Protein AF-M0DNN3-F1 (afdb_monomer_lite)

Structure (mmCIF, N/CA/C/O backbone):
data_AF-M0DNN3-F1
#
_entry.id   AF-M0DNN3-F1
#
loop_
_atom_site.group_PDB
_atom_site.id
_atom_site.type_symbol
_atom_site.label_atom_id
_atom_site.label_alt_id
_atom_site.label_comp_id
_atom_site.label_asym_id
_atom_site.label_entity_id
_atom_site.label_seq_id
_atom_site.pdbx_PDB_ins_code
_atom_site.Cartn_x
_atom_site.Cartn_y
_atom_site.Cartn_z
_atom_site.occupancy
_atom_site.B_iso_or_equiv
_atom_site.auth_seq_id
_atom_site.auth_comp_id
_atom_site.auth_asym_id
_atom_site.auth_atom_id
_atom_site.pdbx_PDB_model_num
ATOM 1 N N . MET A 1 1 ? -15.270 11.013 5.516 1.00 61.72 1 MET A N 1
ATOM 2 C CA . MET A 1 1 ? -15.165 10.765 4.054 1.00 61.72 1 MET A CA 1
ATOM 3 C C . MET A 1 1 ? -15.633 9.344 3.770 1.00 61.72 1 MET A C 1
ATOM 5 O O . MET A 1 1 ? -15.424 8.494 4.622 1.00 61.72 1 MET A O 1
ATOM 9 N N . SER A 1 2 ? -16.275 9.057 2.633 1.00 85.00 2 SER A N 1
ATOM 10 C CA . SER A 1 2 ? -16.747 7.691 2.323 1.00 85.00 2 SER A CA 1
ATOM 11 C C . SER A 1 2 ? -15.613 6.710 1.988 1.00 85.00 2 SER A C 1
ATOM 13 O O . SER A 1 2 ? -15.802 5.504 2.118 1.00 85.00 2 SER A O 1
ATOM 15 N N . ALA A 1 3 ? -14.438 7.223 1.613 1.00 92.38 3 ALA A N 1
ATOM 16 C CA . ALA A 1 3 ? -13.228 6.470 1.298 1.00 92.38 3 ALA A CA 1
ATOM 17 C C . ALA A 1 3 ? -11.984 7.169 1.897 1.00 92.38 3 ALA A C 1
ATOM 19 O O . ALA A 1 3 ? -12.043 8.380 2.140 1.00 92.38 3 ALA A O 1
ATOM 20 N N . PRO A 1 4 ? -10.872 6.444 2.123 1.00 95.75 4 PRO A N 1
ATOM 21 C CA . PRO A 1 4 ? -9.586 7.023 2.504 1.00 95.75 4 PRO A CA 1
ATOM 22 C C . PRO A 1 4 ? -9.042 7.976 1.433 1.00 95.75 4 PRO A C 1
ATOM 24 O O . PRO A 1 4 ? -9.311 7.817 0.237 1.00 95.75 4 PRO A O 1
ATOM 27 N N . SER A 1 5 ? -8.224 8.937 1.861 1.00 95.88 5 SER A N 1
ATOM 28 C CA . SER A 1 5 ? -7.491 9.828 0.959 1.00 95.88 5 SER A CA 1
ATOM 29 C C . SER A 1 5 ? -6.524 9.047 0.066 1.00 95.88 5 SER A C 1
ATOM 31 O O . SER A 1 5 ? -5.907 8.069 0.488 1.00 95.88 5 SER A O 1
ATOM 33 N N . LEU A 1 6 ? -6.372 9.499 -1.178 1.00 97.75 6 LEU A N 1
ATOM 34 C CA . LEU A 1 6 ? -5.382 8.946 -2.096 1.00 97.75 6 LEU A CA 1
ATOM 35 C C . LEU A 1 6 ? -3.957 9.371 -1.698 1.00 97.75 6 LEU A C 1
ATOM 37 O O . LEU A 1 6 ? -3.785 10.479 -1.185 1.00 97.75 6 LEU A O 1
ATOM 41 N N . PRO A 1 7 ? -2.933 8.541 -1.978 1.00 97.12 7 PRO A N 1
ATOM 42 C CA . PRO A 1 7 ? -1.539 8.933 -1.866 1.00 97.12 7 PRO A CA 1
ATOM 43 C C . PRO A 1 7 ? -1.283 10.223 -2.638 1.00 97.12 7 PRO A C 1
ATOM 45 O O . PRO A 1 7 ? -1.689 10.359 -3.795 1.00 97.12 7 PRO A O 1
ATOM 48 N N . THR A 1 8 ? -0.618 11.174 -1.997 1.00 96.38 8 THR A N 1
ATOM 49 C CA . THR A 1 8 ? -0.270 12.461 -2.595 1.00 96.38 8 THR A CA 1
ATOM 50 C C . THR A 1 8 ? 1.151 12.436 -3.142 1.00 96.38 8 THR A C 1
ATOM 52 O O . THR A 1 8 ? 1.986 11.640 -2.715 1.00 96.38 8 THR A O 1
ATOM 55 N N . GLY A 1 9 ? 1.424 13.317 -4.106 1.00 95.62 9 GLY A N 1
ATOM 56 C CA . GLY A 1 9 ? 2.759 13.481 -4.673 1.00 95.62 9 GLY A CA 1
ATOM 57 C C . GLY A 1 9 ? 3.183 12.393 -5.656 1.00 95.62 9 GLY A C 1
ATOM 58 O O . GLY A 1 9 ? 4.365 12.363 -5.966 1.00 95.62 9 GLY A O 1
ATOM 59 N N . TYR A 1 10 ? 2.262 11.543 -6.122 1.00 97.12 10 TYR A N 1
ATOM 60 C CA . TYR A 1 10 ? 2.486 10.578 -7.204 1.00 97.12 10 TYR A CA 1
ATOM 61 C C . TYR A 1 10 ? 1.880 11.081 -8.517 1.00 97.12 10 TYR A C 1
ATOM 63 O O . TYR A 1 10 ? 0.855 11.766 -8.479 1.00 97.12 10 TYR A O 1
ATOM 71 N N . ASP A 1 11 ? 2.449 10.687 -9.659 1.00 97.12 11 ASP A N 1
ATOM 72 C CA . ASP A 1 11 ? 1.890 11.022 -10.983 1.00 97.12 11 ASP A CA 1
ATOM 73 C C . ASP A 1 11 ? 0.463 10.480 -11.156 1.00 97.12 11 ASP A C 1
ATOM 75 O O . ASP A 1 11 ? -0.414 11.136 -11.723 1.00 97.12 11 ASP A O 1
ATOM 79 N N . VAL A 1 12 ? 0.222 9.264 -10.656 1.00 96.56 12 VAL A N 1
ATOM 80 C CA . VAL A 1 12 ? -1.078 8.595 -10.704 1.00 96.56 12 VAL A CA 1
ATOM 81 C C . VAL A 1 12 ? -1.414 8.013 -9.341 1.00 96.56 12 VAL A C 1
ATOM 83 O O . VAL A 1 12 ? -0.676 7.181 -8.818 1.00 96.56 12 VAL A O 1
ATOM 86 N N . SER A 1 13 ? -2.596 8.354 -8.824 1.00 98.31 13 SER A N 1
ATOM 87 C CA . SER A 1 13 ? -3.152 7.745 -7.613 1.00 98.31 13 SER A CA 1
ATOM 88 C C . SER A 1 13 ? -4.577 7.248 -7.833 1.00 98.31 13 SER A C 1
ATOM 90 O O . SER A 1 13 ? -5.372 7.891 -8.518 1.00 98.31 13 SER A O 1
ATOM 92 N N . LYS A 1 14 ? -4.925 6.094 -7.253 1.00 97.81 14 LYS A N 1
ATOM 93 C CA . LYS A 1 14 ? -6.265 5.501 -7.383 1.00 97.81 14 LYS A CA 1
ATOM 94 C C . LYS A 1 14 ? -6.657 4.611 -6.209 1.00 97.81 14 LYS A C 1
ATOM 96 O O . LYS A 1 14 ? -5.803 4.042 -5.530 1.00 97.81 14 LYS A O 1
ATOM 101 N N . HIS A 1 15 ? -7.963 4.431 -6.035 1.00 98.19 15 HIS A N 1
ATOM 102 C CA . HIS A 1 15 ? -8.525 3.389 -5.182 1.00 98.19 15 HIS A CA 1
ATOM 103 C C . HIS A 1 15 ? -8.569 2.053 -5.924 1.00 98.19 15 HIS A C 1
ATOM 105 O O . HIS A 1 15 ? -8.798 2.000 -7.134 1.00 98.19 15 HIS A O 1
ATOM 111 N N . VAL A 1 16 ? -8.378 0.961 -5.189 1.00 97.19 16 VAL A N 1
ATOM 112 C CA . VAL A 1 16 ? -8.523 -0.411 -5.680 1.00 97.19 16 VAL A CA 1
ATOM 113 C C . VAL A 1 16 ? -9.388 -1.197 -4.682 1.00 97.19 16 VAL A C 1
ATOM 115 O O . VAL A 1 16 ? -9.160 -1.110 -3.475 1.00 97.19 16 VAL A O 1
ATOM 118 N N . PRO A 1 17 ? -10.394 -1.970 -5.131 1.00 96.12 17 PRO A N 1
ATOM 119 C CA . PRO A 1 17 ? -11.207 -2.774 -4.222 1.00 96.12 17 PRO A CA 1
ATOM 120 C C . PRO A 1 17 ? -10.383 -3.833 -3.474 1.00 96.12 17 PRO A C 1
ATOM 122 O O . PRO A 1 17 ? -9.714 -4.659 -4.099 1.00 96.12 17 PRO A O 1
ATOM 125 N N . ALA A 1 18 ? -10.507 -3.868 -2.145 1.00 94.44 18 ALA A N 1
ATOM 126 C CA . ALA A 1 18 ? -9.824 -4.834 -1.278 1.00 94.44 18 ALA A CA 1
ATOM 127 C C . ALA A 1 18 ? -10.613 -6.143 -1.067 1.00 94.44 18 ALA A C 1
ATOM 129 O O . ALA A 1 18 ? -10.213 -6.989 -0.282 1.00 94.44 18 ALA A O 1
ATOM 130 N N . GLY A 1 19 ? -11.759 -6.334 -1.731 1.00 89.81 19 GLY A N 1
ATOM 131 C CA . GLY A 1 19 ? -12.603 -7.532 -1.575 1.00 89.81 19 GLY A CA 1
ATOM 132 C C . GLY A 1 19 ? -13.442 -7.575 -0.288 1.00 89.81 19 GLY A C 1
ATOM 133 O O . GLY A 1 19 ? -14.527 -8.148 -0.309 1.00 89.81 19 GLY A O 1
ATOM 134 N N . ARG A 1 20 ? -13.001 -6.907 0.783 1.00 93.38 20 ARG A N 1
ATOM 135 C CA . ARG A 1 20 ? -13.765 -6.627 2.010 1.00 93.38 20 ARG A CA 1
ATOM 136 C C . ARG A 1 20 ? -14.426 -5.243 1.960 1.00 93.38 20 ARG A C 1
ATOM 138 O O . ARG A 1 20 ? -13.915 -4.341 1.305 1.00 93.38 20 ARG A O 1
ATOM 145 N N . ARG A 1 21 ? -15.584 -5.074 2.616 1.00 93.44 21 ARG A N 1
ATOM 146 C CA . ARG A 1 21 ? -16.381 -3.818 2.586 1.00 93.44 21 ARG A CA 1
ATOM 147 C C . ARG A 1 21 ? -15.854 -2.735 3.526 1.00 93.44 21 ARG A C 1
ATOM 149 O O . ARG A 1 21 ? -16.121 -1.556 3.323 1.00 93.44 21 ARG A O 1
ATOM 156 N N . ASP A 1 22 ? -15.166 -3.158 4.569 1.00 96.38 22 ASP A N 1
ATOM 157 C CA . ASP A 1 22 ? -14.496 -2.350 5.582 1.00 96.38 22 ASP A CA 1
ATOM 158 C C . ASP A 1 22 ? -13.016 -2.117 5.253 1.00 96.38 22 ASP A C 1
ATOM 160 O O . ASP A 1 22 ? -12.322 -1.460 6.021 1.00 96.38 22 ASP A O 1
ATOM 164 N N . CYS A 1 23 ? -12.549 -2.599 4.096 1.00 97.88 23 CYS A N 1
ATOM 165 C CA . CYS A 1 23 ? -11.198 -2.374 3.606 1.00 97.88 23 CYS A CA 1
ATOM 166 C C . CYS A 1 23 ? -11.201 -1.696 2.232 1.00 97.88 23 CYS A C 1
ATOM 168 O O . CYS A 1 23 ? -12.052 -1.963 1.381 1.00 97.88 23 CYS A O 1
ATOM 170 N N . LEU A 1 24 ? -10.194 -0.865 1.970 1.00 98.19 24 LEU A N 1
ATOM 171 C CA . LEU A 1 24 ? -9.944 -0.306 0.644 1.00 98.19 24 LEU A CA 1
ATOM 172 C C . LEU A 1 24 ? -8.444 -0.189 0.398 1.00 98.19 24 LEU A C 1
ATOM 174 O O . LEU A 1 24 ? -7.697 0.182 1.297 1.00 98.19 24 LEU A O 1
ATOM 178 N N . LEU A 1 25 ? -7.996 -0.486 -0.821 1.00 98.62 25 LEU A N 1
ATOM 179 C CA . LEU A 1 25 ? -6.612 -0.244 -1.205 1.00 98.62 25 LEU A CA 1
ATOM 180 C C . LEU A 1 25 ? -6.486 1.139 -1.840 1.00 98.62 25 LEU A C 1
ATOM 182 O O . LEU A 1 25 ? -7.345 1.557 -2.623 1.00 98.62 25 LEU A O 1
ATOM 186 N N . THR A 1 26 ? -5.376 1.814 -1.575 1.00 98.75 26 THR A N 1
ATOM 187 C CA . THR A 1 26 ? -4.924 2.942 -2.385 1.00 98.75 26 THR A CA 1
ATOM 188 C C . THR A 1 26 ? -3.588 2.618 -3.029 1.00 98.75 26 THR A C 1
ATOM 190 O O . THR A 1 26 ? -2.759 1.907 -2.463 1.00 98.75 26 THR A O 1
ATOM 193 N N . VAL A 1 27 ? -3.399 3.106 -4.251 1.00 98.69 27 VAL A N 1
ATOM 194 C CA . VAL A 1 27 ? -2.173 2.908 -5.022 1.00 98.69 27 VAL A CA 1
ATOM 195 C C . VAL A 1 27 ? -1.714 4.253 -5.559 1.00 98.69 27 VAL A C 1
ATOM 197 O O . VAL A 1 27 ? -2.522 4.941 -6.178 1.00 98.69 27 VAL A O 1
ATOM 200 N N . GLY A 1 28 ? -0.449 4.600 -5.332 1.00 98.50 28 GLY A N 1
ATOM 201 C CA . GLY A 1 28 ? 0.254 5.734 -5.935 1.00 98.50 28 GLY A CA 1
ATOM 202 C C . GLY A 1 28 ? 1.427 5.232 -6.775 1.00 98.50 28 GLY A C 1
ATOM 203 O O . GLY A 1 28 ? 2.109 4.294 -6.363 1.00 98.50 28 GLY A O 1
ATOM 204 N N . VAL A 1 29 ? 1.639 5.797 -7.961 1.00 98.19 29 VAL A N 1
ATOM 205 C CA . VAL A 1 29 ? 2.699 5.398 -8.897 1.00 98.19 29 VAL A CA 1
ATOM 206 C C . VAL A 1 29 ? 3.280 6.633 -9.575 1.00 98.19 29 VAL A C 1
ATOM 208 O O . VAL A 1 29 ? 2.519 7.448 -10.095 1.00 98.19 29 VAL A O 1
ATOM 211 N N . ASP A 1 30 ? 4.607 6.720 -9.615 1.00 97.62 30 ASP A N 1
ATOM 212 C CA . ASP A 1 30 ? 5.313 7.599 -10.550 1.00 97.62 30 ASP A CA 1
ATOM 213 C C . ASP A 1 30 ? 5.663 6.821 -11.805 1.00 97.62 30 ASP A C 1
ATOM 215 O O . ASP A 1 30 ? 6.079 5.659 -11.737 1.00 97.62 30 ASP A O 1
ATOM 219 N N . GLN A 1 31 ? 5.540 7.463 -12.957 1.00 92.38 31 GLN A N 1
ATOM 220 C CA . GLN A 1 31 ? 5.886 6.846 -14.222 1.00 92.38 31 GLN A CA 1
ATOM 221 C C . GLN A 1 31 ? 6.789 7.770 -15.025 1.00 92.38 31 GLN A C 1
ATOM 223 O O . GLN A 1 31 ? 6.366 8.794 -15.553 1.00 92.38 31 GLN A O 1
ATOM 228 N N . HIS A 1 32 ? 8.033 7.333 -15.210 1.00 89.81 32 HIS A N 1
ATOM 229 C CA . HIS A 1 32 ? 8.981 8.009 -16.078 1.00 89.81 32 HIS A CA 1
ATOM 230 C C . HIS A 1 32 ? 9.282 7.133 -17.295 1.00 89.81 32 HIS A C 1
ATOM 232 O O . HIS A 1 32 ? 9.947 6.100 -17.198 1.00 89.81 32 HIS A O 1
ATOM 238 N N . GLN A 1 33 ? 8.782 7.542 -18.464 1.00 86.69 33 GLN A N 1
ATOM 239 C CA . GLN A 1 33 ? 8.861 6.765 -19.707 1.00 86.69 33 GLN A CA 1
ATOM 240 C C . GLN A 1 33 ? 8.273 5.346 -19.535 1.00 86.69 33 GLN A C 1
ATOM 242 O O . GLN A 1 33 ? 7.071 5.195 -19.304 1.00 86.69 33 GLN A O 1
ATOM 247 N N . GLN A 1 34 ? 9.105 4.306 -19.660 1.00 86.62 34 GLN A N 1
ATOM 248 C CA . GLN A 1 34 ? 8.731 2.895 -19.496 1.00 86.62 34 GLN A CA 1
ATOM 249 C C . GLN A 1 34 ? 9.116 2.326 -18.120 1.00 86.62 34 GLN A C 1
ATOM 251 O O . GLN A 1 34 ? 9.074 1.112 -17.918 1.00 86.62 34 GLN A O 1
ATOM 256 N N . HIS A 1 35 ? 9.485 3.191 -17.174 1.00 93.31 35 HIS A N 1
ATOM 257 C CA . HIS A 1 35 ? 9.979 2.816 -15.856 1.00 93.31 35 HIS A CA 1
ATOM 258 C C . HIS A 1 35 ? 9.106 3.379 -14.733 1.00 93.31 35 HIS A C 1
ATOM 260 O O . HIS A 1 35 ? 8.505 4.444 -14.867 1.00 93.31 35 HIS A O 1
ATOM 266 N N . ILE A 1 36 ? 9.045 2.652 -13.617 1.00 96.88 36 ILE A N 1
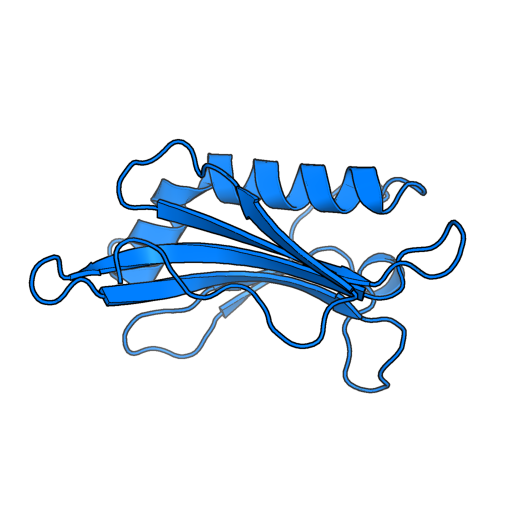ATOM 267 C CA . ILE A 1 36 ? 8.295 3.041 -12.418 1.00 96.88 36 ILE A CA 1
ATOM 268 C C . ILE A 1 36 ? 9.302 3.175 -11.274 1.00 96.88 36 ILE A C 1
ATOM 270 O O . ILE A 1 36 ? 9.593 2.186 -10.611 1.00 96.88 36 ILE A O 1
ATOM 274 N N . PRO A 1 37 ? 9.878 4.359 -11.041 1.00 96.38 37 PRO A N 1
ATOM 275 C CA . PRO A 1 37 ? 10.879 4.524 -9.989 1.00 96.38 37 PRO A CA 1
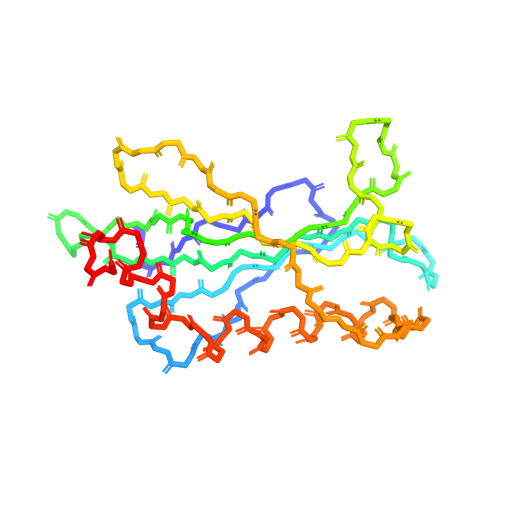ATOM 276 C C . PRO A 1 37 ? 10.274 4.496 -8.578 1.00 96.38 37 PRO A C 1
ATOM 278 O O . PRO A 1 37 ? 10.979 4.313 -7.586 1.00 96.38 37 PRO A O 1
ATOM 281 N N . ARG A 1 38 ? 8.963 4.730 -8.466 1.00 97.75 38 ARG A N 1
ATOM 282 C CA . ARG A 1 38 ? 8.294 4.830 -7.178 1.00 97.75 38 ARG A CA 1
ATOM 283 C C . ARG A 1 38 ? 6.871 4.307 -7.248 1.00 97.75 38 ARG A C 1
ATOM 285 O O . ARG A 1 38 ? 6.118 4.648 -8.162 1.00 97.75 38 ARG A O 1
ATOM 292 N N . PHE A 1 39 ? 6.487 3.501 -6.268 1.00 98.19 39 PHE A N 1
ATOM 293 C CA . PHE A 1 39 ? 5.094 3.146 -6.043 1.00 98.19 39 PHE A CA 1
ATOM 294 C C . PHE A 1 39 ? 4.807 2.958 -4.559 1.00 98.19 39 PHE A C 1
ATOM 296 O O . PHE A 1 39 ? 5.687 2.615 -3.777 1.00 98.19 39 PHE A O 1
ATOM 303 N N . LEU A 1 40 ? 3.541 3.117 -4.197 1.00 98.44 40 LEU A N 1
ATOM 304 C CA . LEU A 1 40 ? 3.015 2.869 -2.865 1.00 98.44 40 LEU A CA 1
ATOM 305 C C . LEU A 1 40 ? 1.680 2.143 -2.987 1.00 98.44 40 LEU A C 1
ATOM 307 O O . LEU A 1 40 ? 0.791 2.594 -3.706 1.00 98.44 40 LEU A O 1
ATOM 311 N N . VAL A 1 41 ? 1.537 1.029 -2.278 1.00 98.75 41 VAL A N 1
ATOM 312 C CA . VAL A 1 41 ? 0.294 0.265 -2.150 1.00 98.75 41 VAL A CA 1
ATOM 313 C C . VAL A 1 41 ? -0.059 0.213 -0.668 1.00 98.75 41 VAL A C 1
ATOM 315 O O . VAL A 1 41 ? 0.723 -0.293 0.133 1.00 98.75 41 VAL A O 1
ATOM 318 N N . GLN A 1 42 ? -1.227 0.732 -0.293 1.00 98.69 42 GLN A N 1
ATOM 319 C CA . GLN A 1 42 ? -1.684 0.751 1.098 1.00 98.69 42 GLN A CA 1
ATOM 320 C C . GLN A 1 42 ? -3.032 0.064 1.239 1.00 98.69 42 GLN A C 1
ATOM 322 O O . GLN A 1 42 ? -3.949 0.346 0.469 1.00 98.69 42 GLN A O 1
ATOM 327 N N . LEU A 1 43 ? -3.163 -0.783 2.256 1.00 98.75 43 LEU A N 1
ATOM 328 C CA . LEU A 1 43 ? -4.433 -1.298 2.748 1.00 98.75 43 LEU A CA 1
ATOM 329 C C . LEU A 1 43 ? -4.949 -0.384 3.852 1.00 98.75 43 LEU A C 1
ATOM 331 O O . LEU A 1 43 ? -4.270 -0.164 4.854 1.00 98.75 43 LEU A O 1
ATOM 335 N N . HIS A 1 44 ? -6.164 0.118 3.666 1.00 98.62 44 HIS A N 1
ATOM 336 C CA . HIS A 1 44 ? -6.890 0.903 4.653 1.00 98.62 44 HIS A CA 1
ATOM 337 C C . HIS A 1 44 ? -8.022 0.078 5.240 1.00 98.62 44 HIS A C 1
ATOM 339 O O . HIS A 1 44 ? -8.691 -0.651 4.506 1.00 98.62 44 HIS A O 1
ATOM 345 N N . TYR A 1 45 ? -8.263 0.251 6.532 1.00 97.88 45 TYR A N 1
ATOM 346 C CA . TYR A 1 45 ? -9.358 -0.356 7.276 1.00 97.88 45 TYR A CA 1
ATOM 347 C C . TYR A 1 45 ? -10.207 0.729 7.942 1.00 97.88 45 TYR A C 1
ATOM 349 O O . TYR A 1 45 ? -9.687 1.741 8.420 1.00 97.88 45 TYR A O 1
ATOM 357 N N . ARG A 1 46 ? -11.529 0.551 7.906 1.00 97.12 46 ARG A N 1
ATOM 358 C CA . ARG A 1 46 ? -12.496 1.498 8.459 1.00 97.12 46 ARG A CA 1
ATOM 359 C C . ARG A 1 46 ? -12.716 1.228 9.946 1.00 97.12 46 ARG A C 1
ATOM 361 O O . ARG A 1 46 ? -13.578 0.428 10.297 1.00 97.12 46 ARG A O 1
ATOM 368 N N . VAL A 1 47 ? -11.973 1.940 10.788 1.00 95.38 47 VAL A N 1
ATOM 369 C CA . VAL A 1 47 ? -11.968 1.778 12.254 1.00 95.38 47 VAL A CA 1
ATOM 370 C C . VAL A 1 47 ? -13.195 2.382 12.946 1.00 95.38 47 VAL A C 1
ATOM 372 O O . VAL A 1 47 ? -13.555 1.960 14.039 1.00 95.38 47 VAL A O 1
ATOM 375 N N . ALA A 1 48 ? -13.879 3.337 12.307 1.00 93.94 48 ALA A N 1
ATOM 376 C CA . ALA A 1 48 ? -15.121 3.915 12.817 1.00 93.94 48 ALA A CA 1
ATOM 377 C C . ALA A 1 48 ? -16.111 4.211 11.685 1.00 93.94 48 ALA A C 1
ATOM 379 O O . ALA A 1 48 ? -15.723 4.476 10.542 1.00 93.94 48 ALA A O 1
ATOM 380 N N . THR A 1 49 ? -17.410 4.156 11.993 1.00 91.50 49 THR A N 1
ATOM 381 C CA . THR A 1 49 ? -18.492 4.424 11.028 1.00 91.50 49 THR A CA 1
ATOM 382 C C . THR A 1 49 ? -19.232 5.737 11.267 1.00 91.50 49 THR A C 1
ATOM 384 O O . THR A 1 49 ? -19.923 6.185 10.355 1.00 91.50 49 THR A O 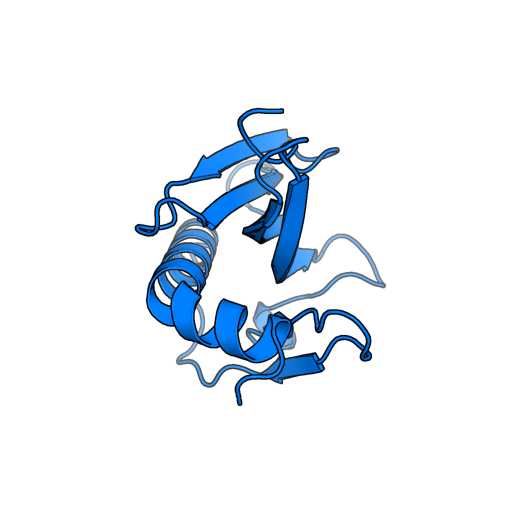1
ATOM 387 N N . ASP A 1 50 ? -19.088 6.354 12.442 1.00 91.69 50 ASP A N 1
ATOM 388 C CA . ASP A 1 50 ? -19.692 7.650 12.769 1.00 91.69 50 ASP A CA 1
ATOM 389 C C . ASP A 1 50 ? -18.825 8.440 13.783 1.00 91.69 50 ASP A C 1
ATOM 391 O O . ASP A 1 5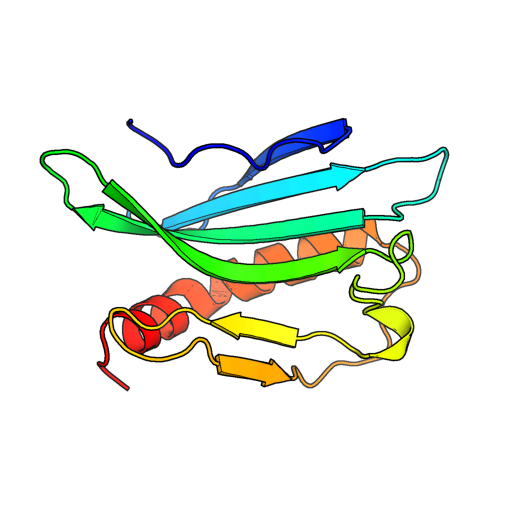0 ? -18.877 8.150 14.979 1.00 91.69 50 ASP A O 1
ATOM 395 N N . PRO A 1 51 ? -17.987 9.395 13.324 1.00 91.62 51 PRO A N 1
ATOM 396 C CA . PRO A 1 51 ? -17.712 9.691 11.918 1.00 91.62 51 PRO A CA 1
ATOM 397 C C . PRO A 1 51 ? -16.996 8.522 11.222 1.00 91.62 51 PRO A C 1
ATOM 399 O O . PRO A 1 51 ? -16.324 7.713 11.857 1.00 91.62 51 PRO A O 1
ATOM 402 N N . ILE A 1 52 ? -17.120 8.429 9.892 1.00 94.25 52 ILE A N 1
ATOM 403 C CA . ILE A 1 52 ? -16.343 7.446 9.125 1.00 94.25 52 ILE A CA 1
ATOM 404 C C . ILE A 1 52 ? -14.856 7.793 9.213 1.00 94.25 52 ILE A C 1
ATOM 406 O O . ILE A 1 52 ? -14.439 8.841 8.705 1.00 94.25 52 ILE A O 1
ATOM 410 N N . GLU A 1 53 ? -14.077 6.863 9.756 1.00 95.56 53 GLU A N 1
ATOM 411 C CA . GLU A 1 53 ? -12.630 6.965 9.913 1.00 95.56 53 GLU A CA 1
ATOM 412 C C . GLU A 1 53 ? -11.933 5.780 9.244 1.00 95.56 53 GLU A C 1
ATOM 414 O O . GLU A 1 53 ? -12.349 4.630 9.388 1.00 95.56 53 GLU A O 1
ATOM 419 N N . TRP A 1 54 ? -10.873 6.079 8.494 1.00 97.12 54 TRP A N 1
ATOM 420 C CA . TRP A 1 54 ? -10.055 5.100 7.789 1.00 97.12 54 TRP A CA 1
ATOM 421 C C . TRP A 1 54 ? -8.608 5.221 8.244 1.00 97.12 54 TRP A C 1
ATOM 423 O O . TRP A 1 54 ? -8.057 6.321 8.238 1.00 97.12 54 TRP A O 1
ATOM 433 N N . THR A 1 55 ? -7.987 4.083 8.529 1.00 96.50 55 THR A N 1
ATOM 434 C CA . THR A 1 55 ? -6.586 3.993 8.941 1.00 96.50 55 THR A CA 1
ATOM 435 C C . THR A 1 55 ? -5.822 3.110 7.967 1.00 96.50 55 THR A C 1
ATOM 437 O O . THR A 1 55 ? -6.295 2.033 7.607 1.00 96.50 55 THR A O 1
ATOM 440 N N . ALA A 1 56 ? -4.636 3.547 7.539 1.00 97.62 56 ALA A N 1
ATOM 441 C CA . ALA A 1 56 ? -3.720 2.704 6.777 1.00 97.62 56 ALA A CA 1
ATOM 442 C C . ALA A 1 56 ? -3.094 1.666 7.719 1.00 97.62 56 ALA A C 1
ATOM 444 O O . ALA A 1 56 ? -2.357 2.031 8.633 1.00 97.62 56 ALA A O 1
ATOM 445 N N . ILE A 1 57 ? -3.397 0.388 7.497 1.00 98.06 57 ILE A N 1
ATOM 446 C CA . ILE A 1 57 ? -2.989 -0.711 8.384 1.00 98.06 57 ILE A CA 1
ATOM 447 C C . ILE A 1 57 ? -1.843 -1.549 7.824 1.00 98.06 57 ILE A C 1
ATOM 449 O O . ILE A 1 57 ? -1.101 -2.156 8.587 1.00 98.06 57 ILE A O 1
ATOM 453 N N . ALA A 1 58 ? -1.664 -1.561 6.503 1.00 98.44 58 ALA A N 1
ATOM 454 C CA . ALA A 1 58 ? -0.535 -2.225 5.868 1.00 98.44 58 ALA A CA 1
ATOM 455 C C . ALA A 1 58 ? -0.052 -1.431 4.654 1.00 98.44 58 ALA A C 1
ATOM 457 O O . ALA A 1 58 ? -0.858 -0.861 3.910 1.00 98.44 58 ALA A O 1
ATOM 458 N N . ARG A 1 59 ? 1.261 -1.402 4.440 1.00 98.12 59 ARG A N 1
ATOM 459 C CA . ARG A 1 59 ? 1.912 -0.681 3.344 1.00 98.12 59 ARG A CA 1
ATOM 460 C C . ARG A 1 59 ? 2.986 -1.543 2.694 1.00 98.12 59 ARG A C 1
ATOM 462 O O . ARG A 1 59 ? 3.739 -2.218 3.379 1.00 98.12 59 ARG A O 1
ATOM 469 N N . MET A 1 60 ? 3.068 -1.461 1.372 1.00 98.44 60 MET A N 1
ATOM 470 C CA . MET A 1 60 ? 4.204 -1.925 0.579 1.00 98.44 60 MET A CA 1
ATOM 471 C C . MET A 1 60 ? 4.617 -0.802 -0.364 1.00 98.44 60 MET A C 1
ATOM 473 O O . MET A 1 60 ? 3.761 -0.242 -1.057 1.00 98.44 60 MET A O 1
ATOM 477 N N . ASP A 1 61 ? 5.902 -0.487 -0.433 1.00 97.44 61 ASP A N 1
ATOM 478 C CA . ASP A 1 61 ? 6.389 0.562 -1.319 1.00 97.44 61 ASP A CA 1
ATOM 479 C C . ASP A 1 61 ? 7.745 0.264 -1.940 1.00 97.44 61 ASP A C 1
ATOM 481 O O . ASP A 1 61 ? 8.468 -0.649 -1.558 1.00 97.44 61 ASP A O 1
ATOM 485 N N . HIS A 1 62 ? 8.032 1.053 -2.963 1.00 97.50 62 HIS A N 1
ATOM 486 C CA . HIS A 1 62 ? 9.295 1.108 -3.665 1.00 97.50 62 HIS A CA 1
ATOM 487 C C . HIS A 1 62 ? 9.585 2.571 -3.962 1.00 97.50 62 HIS A C 1
ATOM 489 O O . HIS A 1 62 ? 8.691 3.301 -4.393 1.00 97.50 62 HIS A O 1
ATOM 495 N N . ASN A 1 63 ? 10.823 2.992 -3.756 1.00 96.69 63 ASN A N 1
ATOM 496 C CA . ASN A 1 63 ? 11.327 4.304 -4.098 1.00 96.69 63 ASN A CA 1
ATOM 497 C C . ASN A 1 63 ? 12.845 4.248 -4.311 1.00 96.69 63 ASN A C 1
ATOM 499 O O . ASN A 1 63 ? 13.612 4.514 -3.392 1.00 96.69 63 ASN A O 1
ATOM 503 N N . GLU A 1 64 ? 13.282 3.972 -5.536 1.00 94.75 64 GLU A N 1
ATOM 504 C CA . GLU A 1 64 ? 14.715 3.996 -5.885 1.00 94.75 64 GLU A CA 1
ATOM 505 C C . GLU A 1 64 ? 15.267 5.419 -6.101 1.00 94.75 64 GLU A C 1
ATOM 507 O O . GLU A 1 64 ? 16.466 5.610 -6.280 1.00 94.75 64 GLU A O 1
ATOM 512 N N . THR A 1 65 ? 14.409 6.446 -6.085 1.00 92.56 65 THR A N 1
ATOM 513 C CA . THR A 1 65 ? 14.823 7.844 -6.326 1.00 92.56 65 THR A CA 1
ATOM 514 C C . THR A 1 65 ? 15.242 8.600 -5.071 1.00 92.56 65 THR A C 1
ATOM 516 O O . THR A 1 65 ? 15.674 9.749 -5.158 1.00 92.56 65 THR A O 1
ATOM 519 N N . SER A 1 66 ? 15.120 7.985 -3.895 1.00 92.44 66 SER A N 1
ATOM 520 C CA . SER A 1 66 ? 15.512 8.579 -2.619 1.00 92.44 66 SER A CA 1
ATOM 521 C C . SER A 1 66 ? 16.546 7.707 -1.925 1.00 92.44 66 SER A C 1
ATOM 523 O O . SER A 1 66 ? 16.389 6.495 -1.862 1.00 92.44 66 SER A O 1
ATOM 525 N N . THR A 1 67 ? 17.564 8.324 -1.323 1.00 87.88 67 THR A N 1
ATOM 526 C CA . THR A 1 67 ? 18.567 7.616 -0.508 1.00 87.88 67 THR A CA 1
ATOM 527 C C . THR A 1 67 ? 17.991 6.993 0.763 1.00 87.88 67 THR A C 1
ATOM 529 O O . THR A 1 67 ? 18.631 6.135 1.359 1.00 87.88 67 THR A O 1
ATOM 532 N N . LEU A 1 68 ? 16.808 7.442 1.189 1.00 89.19 68 LEU A N 1
ATOM 533 C CA . LEU A 1 68 ? 16.047 6.877 2.306 1.00 89.19 68 LEU A CA 1
ATOM 534 C C . LEU A 1 68 ? 14.840 6.058 1.819 1.00 89.19 68 LEU A C 1
ATOM 536 O O . LEU A 1 68 ? 13.978 5.709 2.620 1.00 89.19 68 LEU A O 1
ATOM 540 N N . GLY A 1 69 ? 14.720 5.844 0.506 1.00 88.50 69 GLY A N 1
ATOM 541 C CA . GLY A 1 69 ? 13.648 5.064 -0.096 1.00 88.50 69 GLY A CA 1
ATOM 542 C C . GLY A 1 69 ? 13.993 3.580 -0.180 1.00 88.50 69 GLY A C 1
ATOM 543 O O . GLY A 1 69 ? 15.159 3.205 -0.105 1.00 88.50 69 GLY A O 1
ATOM 544 N N . HIS A 1 70 ? 12.963 2.753 -0.348 1.00 93.12 70 HIS A N 1
ATOM 545 C CA . HIS A 1 70 ? 13.099 1.301 -0.431 1.00 93.12 70 HIS A CA 1
ATOM 546 C C . HIS A 1 70 ? 13.302 0.820 -1.867 1.00 93.12 70 HIS A C 1
ATOM 548 O O . HIS A 1 70 ? 12.451 1.043 -2.734 1.00 93.12 70 HIS A O 1
ATOM 554 N N . ASP A 1 71 ? 14.366 0.073 -2.140 1.00 95.75 71 ASP A N 1
ATOM 555 C CA . ASP A 1 71 ? 14.519 -0.623 -3.415 1.00 95.75 71 ASP A CA 1
ATOM 556 C C . ASP A 1 71 ? 14.187 -2.111 -3.284 1.00 95.75 71 ASP A C 1
ATOM 558 O O . ASP A 1 71 ? 15.046 -2.941 -2.998 1.00 95.75 71 ASP A O 1
ATOM 562 N N . VAL A 1 72 ? 12.934 -2.472 -3.574 1.00 96.50 72 VAL A N 1
ATOM 563 C CA . VAL A 1 72 ? 12.447 -3.859 -3.491 1.00 96.50 72 VAL A CA 1
ATOM 564 C C . VAL A 1 72 ? 13.204 -4.850 -4.382 1.00 96.50 72 VAL A C 1
ATOM 566 O O . VAL A 1 72 ? 13.118 -6.053 -4.147 1.00 96.50 72 VAL A O 1
ATOM 569 N N . TYR A 1 73 ? 13.947 -4.392 -5.396 1.00 95.38 73 TYR A N 1
ATOM 570 C CA . TYR A 1 73 ? 14.764 -5.274 -6.234 1.00 95.38 73 TYR A CA 1
ATOM 571 C C . TYR A 1 73 ? 16.120 -5.617 -5.603 1.00 95.38 73 TYR A C 1
ATOM 573 O O . TYR A 1 73 ? 16.716 -6.625 -5.983 1.00 95.38 73 TYR A O 1
ATOM 581 N N . HIS A 1 74 ? 16.574 -4.834 -4.623 1.00 94.75 74 HIS A N 1
ATOM 582 C CA . HIS A 1 74 ? 17.775 -5.104 -3.830 1.00 94.75 74 HIS A CA 1
ATOM 583 C C . HIS A 1 74 ? 17.440 -5.608 -2.416 1.00 94.75 74 HIS A C 1
ATOM 585 O O . HIS A 1 74 ? 18.088 -6.525 -1.919 1.00 94.75 74 HIS A O 1
ATOM 591 N N . GLU A 1 75 ? 16.413 -5.039 -1.787 1.00 94.56 75 GLU A N 1
ATOM 592 C CA . GLU A 1 75 ? 15.992 -5.310 -0.404 1.00 94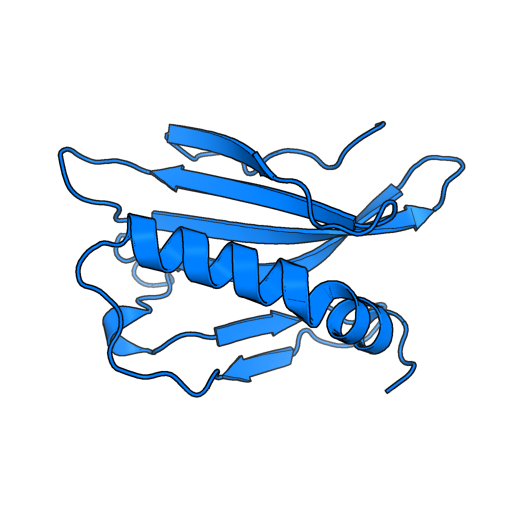.56 75 GLU A CA 1
ATOM 593 C C . GLU A 1 75 ? 14.977 -6.461 -0.299 1.00 94.56 75 GLU A C 1
ATOM 595 O O . GLU A 1 75 ? 14.804 -7.064 0.762 1.00 94.56 75 GLU A O 1
ATOM 600 N N . GLY A 1 76 ? 14.300 -6.788 -1.401 1.00 95.81 76 GLY A N 1
ATOM 601 C CA . GLY A 1 76 ? 13.163 -7.704 -1.415 1.00 95.81 76 GLY A CA 1
ATOM 602 C C . GLY A 1 76 ? 11.851 -7.050 -0.969 1.00 95.81 76 GLY A C 1
ATOM 603 O O . GLY A 1 76 ? 11.801 -5.892 -0.552 1.00 95.81 76 GLY A O 1
ATOM 604 N N . LEU A 1 77 ? 10.753 -7.798 -1.091 1.00 96.56 77 LEU A N 1
ATOM 605 C CA . LEU A 1 77 ? 9.430 -7.314 -0.691 1.00 96.56 77 LEU A CA 1
ATOM 606 C C . LEU A 1 77 ? 9.251 -7.373 0.824 1.00 96.56 77 LEU A C 1
ATOM 608 O O . LEU A 1 77 ? 9.421 -8.427 1.435 1.00 96.56 77 LEU A O 1
ATOM 612 N N . HIS A 1 78 ? 8.779 -6.272 1.392 1.00 96.38 78 HIS A N 1
ATOM 613 C CA . HIS A 1 78 ? 8.341 -6.199 2.777 1.00 96.38 78 HIS A CA 1
ATOM 614 C C . HIS A 1 78 ? 6.967 -5.535 2.891 1.00 96.38 78 HIS A C 1
ATOM 616 O O . HIS A 1 78 ? 6.474 -4.906 1.949 1.00 96.38 78 HIS A O 1
ATOM 622 N N . VAL A 1 79 ? 6.340 -5.722 4.049 1.00 97.88 79 VAL A N 1
ATOM 623 C CA . VAL A 1 79 ? 5.096 -5.061 4.440 1.00 97.88 79 VAL A CA 1
ATOM 624 C C . VAL A 1 79 ? 5.311 -4.357 5.768 1.00 97.88 79 VAL A C 1
ATOM 626 O O . VAL A 1 79 ? 5.685 -4.993 6.753 1.00 97.88 79 VAL A O 1
ATOM 629 N N . ASP A 1 80 ? 4.993 -3.073 5.805 1.00 97.62 80 ASP A N 1
ATOM 630 C CA . ASP A 1 80 ? 4.902 -2.305 7.038 1.00 97.62 80 ASP A CA 1
ATOM 631 C C . ASP A 1 80 ? 3.490 -2.447 7.586 1.00 97.62 80 ASP A C 1
ATOM 633 O O . ASP A 1 80 ? 2.531 -2.005 6.949 1.00 97.62 80 ASP A O 1
ATOM 637 N N . VAL A 1 81 ? 3.354 -3.071 8.752 1.00 97.81 81 VAL A N 1
ATOM 638 C CA . VAL A 1 81 ? 2.063 -3.353 9.383 1.00 97.81 81 VAL A CA 1
ATOM 639 C C . VAL A 1 81 ? 1.888 -2.467 10.603 1.00 97.81 81 VAL A C 1
ATOM 641 O O . VAL A 1 81 ? 2.647 -2.563 11.573 1.00 97.81 81 VAL A O 1
ATOM 644 N N . ALA A 1 82 ? 0.886 -1.593 10.555 1.00 97.06 82 ALA A N 1
ATOM 645 C CA . ALA A 1 82 ? 0.508 -0.774 11.692 1.00 97.06 82 ALA A CA 1
ATOM 646 C C . ALA A 1 82 ? -0.201 -1.634 12.741 1.00 97.06 82 ALA A C 1
ATOM 648 O O . ALA A 1 82 ? -0.947 -2.559 12.424 1.00 97.06 82 ALA A O 1
ATOM 649 N N . ARG A 1 83 ? 0.006 -1.285 14.007 1.00 94.31 83 ARG A N 1
ATOM 650 C CA . ARG A 1 83 ? -0.695 -1.870 15.148 1.00 94.31 83 ARG A CA 1
ATOM 651 C C . ARG A 1 83 ? -1.277 -0.727 15.956 1.00 94.31 83 ARG A C 1
ATOM 653 O O . ARG A 1 83 ? -0.568 0.243 16.208 1.00 94.31 83 ARG A O 1
ATOM 660 N N . HIS A 1 84 ? -2.541 -0.826 16.355 1.00 87.12 84 HIS A N 1
ATOM 661 C CA . HIS A 1 84 ? -3.316 0.316 16.850 1.00 87.12 84 HIS A CA 1
ATOM 662 C C . HIS A 1 84 ? -2.597 1.172 17.913 1.00 87.12 84 HIS A C 1
ATOM 664 O O . HIS A 1 84 ? -2.588 2.397 17.827 1.00 87.12 84 HIS A O 1
ATOM 670 N N . SER A 1 85 ? -1.948 0.548 18.898 1.00 86.00 85 SER A N 1
ATOM 671 C CA . SER A 1 85 ? -1.185 1.253 19.945 1.00 86.00 85 SER A CA 1
ATOM 672 C C . SER A 1 85 ? 0.205 0.659 20.169 1.00 86.00 85 SER A C 1
ATOM 674 O O . SER A 1 85 ? 0.763 0.748 21.261 1.00 86.00 85 SER A O 1
ATOM 676 N N . GLN A 1 86 ? 0.765 0.015 19.145 1.00 92.00 86 GLN A N 1
ATOM 677 C CA . GLN A 1 86 ? 2.089 -0.601 19.205 1.00 92.00 86 GLN A CA 1
ATOM 678 C C . GLN A 1 86 ? 2.938 -0.143 18.014 1.00 92.00 86 GLN A C 1
ATOM 680 O O . GLN A 1 86 ? 2.390 0.285 16.999 1.00 92.00 86 GLN A O 1
ATOM 685 N N . PRO A 1 87 ? 4.275 -0.245 18.098 1.00 94.19 87 PRO A N 1
ATOM 686 C CA . PRO A 1 87 ? 5.143 0.110 16.981 1.00 94.19 87 PRO A CA 1
ATOM 687 C C . PRO A 1 87 ? 4.783 -0.654 15.702 1.00 94.19 87 PRO A C 1
ATOM 689 O O . PRO A 1 87 ? 4.410 -1.828 15.773 1.00 94.19 87 PRO A O 1
ATOM 692 N N . THR A 1 88 ? 4.950 -0.022 14.543 1.00 94.56 88 THR A N 1
ATOM 693 C CA . THR A 1 88 ? 4.868 -0.700 13.243 1.00 94.56 88 THR A CA 1
ATOM 694 C C . THR A 1 88 ? 5.822 -1.893 13.205 1.00 94.56 88 THR A C 1
ATOM 696 O O . THR A 1 88 ? 6.927 -1.833 13.747 1.00 94.56 88 THR A O 1
ATOM 699 N N . VAL A 1 89 ? 5.387 -2.986 12.583 1.00 94.75 89 VAL A N 1
ATOM 700 C CA . VAL A 1 89 ? 6.224 -4.168 12.344 1.00 94.75 89 VAL A CA 1
ATOM 701 C C . VAL A 1 89 ? 6.561 -4.248 10.865 1.00 94.75 89 VAL A C 1
ATOM 703 O O . VAL A 1 89 ? 5.685 -4.073 10.023 1.00 94.75 89 VAL A O 1
ATOM 706 N N . HIS A 1 90 ? 7.820 -4.556 10.566 1.00 95.25 90 HIS A N 1
ATOM 707 C CA . HIS A 1 90 ? 8.297 -4.807 9.212 1.00 95.25 90 HIS A CA 1
ATOM 708 C C . HIS A 1 90 ? 8.317 -6.317 8.959 1.00 95.25 90 HIS A C 1
ATOM 710 O O . HIS A 1 90 ? 9.060 -7.053 9.611 1.00 95.25 90 HIS A O 1
ATOM 716 N N . LEU A 1 91 ? 7.483 -6.789 8.035 1.00 95.25 91 LEU A N 1
ATOM 717 C CA . LEU A 1 91 ? 7.407 -8.194 7.646 1.00 95.25 91 LEU A CA 1
ATOM 718 C C . LEU A 1 91 ? 8.128 -8.401 6.318 1.00 95.25 91 LEU A C 1
ATOM 720 O O . LEU A 1 91 ? 7.645 -7.944 5.285 1.00 95.25 91 LEU A O 1
ATOM 724 N N . GLN A 1 92 ? 9.243 -9.131 6.324 1.00 96.19 92 GLN A N 1
ATOM 725 C CA . GLN A 1 92 ? 9.890 -9.559 5.085 1.00 96.19 92 GLN A CA 1
ATOM 726 C C . GLN A 1 92 ? 9.088 -10.700 4.450 1.00 96.19 92 GLN A C 1
ATOM 728 O O . GLN A 1 92 ? 8.816 -11.714 5.096 1.00 96.19 92 GLN A O 1
ATOM 733 N N . LEU A 1 93 ? 8.733 -10.563 3.175 1.00 95.06 93 LEU A N 1
ATOM 734 C CA . LEU A 1 93 ? 8.011 -11.595 2.442 1.00 95.06 93 LEU A CA 1
ATOM 735 C C . LEU A 1 93 ? 8.988 -12.537 1.742 1.00 95.06 93 LEU A C 1
ATOM 737 O O . LEU A 1 93 ? 9.897 -12.105 1.035 1.00 95.06 93 LEU A O 1
ATOM 741 N N . ALA A 1 94 ? 8.755 -13.842 1.865 1.00 93.75 94 ALA A N 1
ATOM 742 C CA . ALA A 1 94 ? 9.407 -14.809 0.996 1.00 93.75 94 ALA A CA 1
ATOM 743 C C . ALA A 1 94 ? 8.834 -14.681 -0.424 1.00 93.75 94 ALA A C 1
ATOM 745 O O . ALA A 1 94 ? 7.618 -14.735 -0.621 1.00 93.75 94 ALA A O 1
ATOM 746 N N . HIS A 1 95 ? 9.702 -14.524 -1.422 1.00 93.00 95 HIS A N 1
ATOM 747 C CA . HIS A 1 95 ? 9.285 -14.400 -2.814 1.00 93.00 95 HIS A CA 1
ATOM 748 C C . HIS A 1 95 ? 10.292 -15.041 -3.774 1.00 93.00 95 HIS A C 1
ATOM 750 O O . HIS A 1 95 ? 11.490 -15.113 -3.508 1.00 93.00 95 HIS A O 1
ATOM 756 N N . ALA A 1 96 ? 9.794 -15.483 -4.929 1.00 92.69 96 ALA A N 1
ATOM 757 C CA . ALA A 1 96 ? 10.635 -15.754 -6.092 1.00 92.69 96 ALA A CA 1
ATOM 758 C C . ALA A 1 96 ? 11.217 -14.431 -6.639 1.00 92.69 96 ALA A C 1
ATOM 760 O O . ALA A 1 96 ? 10.720 -13.361 -6.272 1.00 92.69 96 ALA A O 1
ATOM 761 N N . PRO A 1 97 ? 12.231 -14.456 -7.524 1.00 94.56 97 PRO A N 1
ATOM 762 C CA . PRO A 1 97 ? 12.745 -13.238 -8.146 1.00 94.56 97 PRO A CA 1
ATOM 763 C C . PRO A 1 97 ? 11.621 -12.356 -8.700 1.00 94.56 97 PRO A C 1
ATOM 765 O O . PRO A 1 97 ? 10.692 -12.845 -9.350 1.00 94.56 97 PRO A O 1
ATOM 768 N N . LEU A 1 98 ? 11.690 -11.055 -8.410 1.00 96.00 98 LEU A N 1
ATOM 769 C CA . LEU A 1 98 ? 10.633 -10.132 -8.802 1.00 96.00 98 LEU A CA 1
ATOM 770 C C . LEU A 1 98 ? 10.582 -9.983 -10.327 1.00 96.00 98 LEU A C 1
ATOM 772 O O . LEU A 1 98 ? 11.627 -9.878 -10.974 1.00 96.00 98 LEU A O 1
ATOM 776 N N . PRO A 1 99 ? 9.378 -9.929 -10.925 1.00 95.31 99 PRO A N 1
ATOM 777 C CA . PRO A 1 99 ? 9.237 -9.621 -12.338 1.00 95.31 99 PRO A CA 1
ATOM 778 C C . PRO A 1 99 ? 9.924 -8.304 -12.716 1.00 95.31 99 PRO A C 1
ATOM 780 O O . PRO A 1 99 ? 9.792 -7.298 -12.017 1.00 95.31 99 PRO A O 1
ATOM 783 N N . ILE A 1 100 ? 10.557 -8.277 -13.892 1.00 92.38 100 ILE A N 1
ATOM 784 C CA . ILE A 1 100 ? 11.123 -7.048 -14.481 1.00 92.38 100 ILE A CA 1
ATOM 785 C C . ILE A 1 100 ? 10.026 -5.984 -14.661 1.00 92.38 100 ILE A C 1
ATOM 787 O O . ILE A 1 100 ? 10.251 -4.790 -14.466 1.00 92.38 100 ILE A O 1
ATOM 791 N N . SER A 1 101 ? 8.804 -6.414 -14.998 1.00 94.44 101 SER A N 1
ATOM 792 C CA . SER A 1 101 ? 7.650 -5.521 -15.071 1.00 94.44 101 SER A CA 1
ATOM 793 C C . SER A 1 101 ? 7.242 -5.052 -13.673 1.00 94.44 101 SER A C 1
ATOM 795 O O . SER A 1 101 ? 6.509 -5.741 -12.962 1.00 94.44 101 SER A O 1
ATOM 797 N N . ARG A 1 102 ? 7.628 -3.827 -13.311 1.00 94.81 102 ARG A N 1
ATOM 798 C CA . ARG A 1 102 ? 7.212 -3.178 -12.056 1.00 94.81 102 ARG A CA 1
ATOM 799 C C . ARG A 1 102 ? 5.695 -3.054 -11.923 1.00 94.81 102 ARG A C 1
ATOM 801 O O . ARG A 1 102 ? 5.144 -3.245 -10.846 1.00 94.81 102 ARG A O 1
ATOM 808 N N . GLY A 1 103 ? 4.985 -2.855 -13.034 1.00 96.06 103 GLY A N 1
ATOM 809 C CA . GLY A 1 103 ? 3.521 -2.899 -13.039 1.00 96.06 103 GLY A CA 1
ATOM 810 C C . GLY A 1 103 ? 2.955 -4.264 -12.618 1.00 96.06 103 GLY A C 1
ATOM 811 O O . GLY A 1 103 ? 1.897 -4.318 -11.991 1.00 96.06 103 GLY A O 1
ATOM 812 N N . ALA A 1 104 ? 3.643 -5.370 -12.929 1.00 96.50 104 ALA A N 1
ATOM 813 C CA . ALA A 1 104 ? 3.280 -6.693 -12.423 1.00 96.50 104 ALA A CA 1
ATOM 814 C C . ALA A 1 104 ? 3.565 -6.825 -10.921 1.00 96.50 104 ALA A C 1
ATOM 816 O O . ALA A 1 104 ? 2.721 -7.367 -10.212 1.00 96.50 104 ALA A O 1
ATOM 817 N N . VAL A 1 105 ? 4.676 -6.266 -10.429 1.00 97.31 105 VAL A N 1
ATOM 818 C CA . VAL A 1 105 ? 4.988 -6.212 -8.989 1.00 97.31 105 VAL A CA 1
ATOM 819 C C . VAL A 1 105 ? 3.898 -5.462 -8.220 1.00 97.31 105 VAL A C 1
ATOM 821 O O . VAL A 1 105 ? 3.332 -6.023 -7.289 1.00 97.31 105 VAL A O 1
ATOM 824 N N . ILE A 1 106 ? 3.500 -4.267 -8.669 1.00 98.06 106 ILE A N 1
ATOM 825 C CA . ILE A 1 106 ? 2.428 -3.470 -8.039 1.00 98.06 106 ILE A CA 1
ATOM 826 C C . ILE A 1 106 ? 1.119 -4.263 -7.949 1.00 98.06 106 ILE A C 1
ATOM 828 O O . ILE A 1 106 ? 0.456 -4.269 -6.910 1.00 98.06 106 ILE A O 1
ATOM 832 N N . ARG A 1 107 ? 0.743 -4.967 -9.028 1.00 97.88 107 ARG A N 1
ATOM 833 C CA . ARG A 1 107 ? -0.451 -5.829 -9.029 1.00 97.88 107 ARG A CA 1
ATOM 834 C C . ARG A 1 107 ? -0.315 -6.987 -8.044 1.00 97.88 107 ARG A C 1
ATOM 836 O O . ARG A 1 107 ? -1.283 -7.288 -7.353 1.00 97.88 107 ARG A O 1
ATOM 843 N N . SER A 1 108 ? 0.855 -7.616 -7.958 1.00 97.69 108 SER A N 1
ATOM 844 C CA . SER A 1 108 ? 1.121 -8.679 -6.986 1.00 97.69 108 SER A CA 1
ATOM 845 C C . SER A 1 108 ? 1.037 -8.173 -5.545 1.00 97.69 108 SER A C 1
ATOM 847 O O . SER A 1 108 ? 0.388 -8.830 -4.737 1.00 97.69 108 SER A O 1
ATOM 849 N N . CYS A 1 1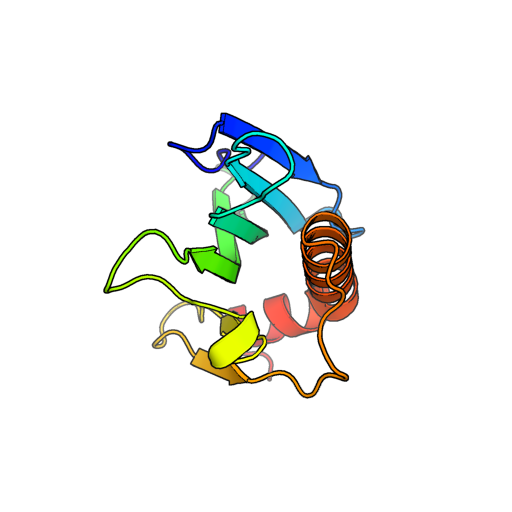09 ? 1.585 -6.992 -5.237 1.00 98.25 109 CYS A N 1
ATOM 850 C CA . CYS A 1 109 ? 1.466 -6.359 -3.919 1.00 98.25 109 CYS A CA 1
ATOM 851 C C . CYS A 1 109 ? -0.001 -6.074 -3.563 1.00 98.25 109 CYS A C 1
ATOM 853 O O . CYS A 1 109 ? -0.472 -6.468 -2.499 1.00 98.25 109 CYS A O 1
ATOM 855 N N . ALA A 1 110 ? -0.763 -5.468 -4.479 1.00 98.44 110 ALA A N 1
ATOM 856 C CA . ALA A 1 110 ? -2.189 -5.213 -4.270 1.00 98.44 110 ALA A CA 1
ATOM 857 C C . ALA A 1 110 ? -2.987 -6.513 -4.064 1.00 98.44 110 ALA A C 1
ATOM 859 O O . ALA A 1 110 ? -3.839 -6.585 -3.182 1.00 98.44 110 ALA A O 1
ATOM 860 N N . ASN A 1 111 ? -2.695 -7.557 -4.846 1.00 98.12 111 ASN A N 1
ATOM 861 C CA . ASN A 1 111 ? -3.334 -8.865 -4.702 1.00 98.12 111 ASN A CA 1
ATOM 862 C C . ASN A 1 111 ? -2.964 -9.552 -3.383 1.00 98.12 111 ASN A C 1
ATOM 864 O O . ASN A 1 111 ? -3.813 -10.219 -2.798 1.00 98.12 111 ASN A O 1
ATOM 868 N N . TYR A 1 112 ? -1.723 -9.393 -2.923 1.00 98.00 112 TYR A N 1
ATOM 869 C CA . TYR A 1 112 ? -1.262 -9.898 -1.635 1.00 98.00 112 TYR A CA 1
ATOM 870 C C . TYR A 1 112 ? -2.017 -9.217 -0.489 1.00 98.00 112 TYR A C 1
ATOM 872 O O . TYR A 1 112 ? -2.712 -9.899 0.256 1.00 98.00 112 TYR A O 1
ATOM 880 N N . LEU A 1 113 ? -1.997 -7.880 -0.418 1.00 98.31 113 LEU A N 1
ATOM 881 C CA . LEU A 1 113 ? -2.715 -7.135 0.625 1.00 98.31 113 LEU A CA 1
ATOM 882 C C . LEU A 1 113 ? -4.227 -7.387 0.592 1.00 98.31 113 LEU A C 1
ATOM 884 O O . LEU A 1 113 ? -4.866 -7.443 1.634 1.00 98.31 113 LEU A O 1
ATOM 888 N N . LYS A 1 114 ? -4.804 -7.570 -0.600 1.00 98.00 114 LYS A N 1
ATOM 889 C CA . LYS A 1 114 ? -6.209 -7.958 -0.764 1.00 98.00 114 LYS A CA 1
ATOM 890 C C . LYS A 1 114 ? -6.497 -9.345 -0.185 1.00 98.00 114 LYS A C 1
ATOM 892 O O . LYS A 1 114 ? -7.530 -9.529 0.449 1.00 98.00 114 LYS A O 1
ATOM 897 N N . ARG A 1 115 ? -5.637 -10.327 -0.463 1.00 98.00 115 ARG A N 1
ATOM 898 C CA . ARG A 1 115 ? -5.823 -11.711 -0.011 1.00 98.00 115 ARG A CA 1
ATOM 899 C C . ARG A 1 115 ? -5.655 -11.831 1.500 1.00 98.00 115 ARG A C 1
ATOM 901 O O . ARG A 1 115 ? -6.460 -12.498 2.129 1.00 98.00 115 ARG A O 1
ATOM 908 N N . GLU A 1 116 ? -4.662 -11.146 2.056 1.00 97.56 116 GLU A N 1
ATOM 909 C CA . GLU A 1 116 ? -4.323 -11.195 3.484 1.00 97.56 116 GLU A CA 1
ATOM 910 C C . GLU A 1 116 ? -5.013 -10.084 4.302 1.00 97.56 116 GLU A C 1
ATOM 912 O O . GLU A 1 116 ? -4.594 -9.774 5.414 1.00 97.56 116 GLU A O 1
ATOM 917 N N . ALA A 1 117 ? -6.055 -9.438 3.764 1.00 98.19 117 ALA A N 1
ATOM 918 C CA . ALA A 1 117 ? -6.674 -8.276 4.407 1.00 98.19 117 ALA A CA 1
ATOM 919 C C . ALA A 1 117 ? -7.211 -8.587 5.813 1.00 98.19 117 ALA A C 1
ATOM 921 O O . ALA A 1 117 ? -7.099 -7.751 6.701 1.00 98.19 117 ALA A O 1
ATOM 922 N N . GLU A 1 118 ? -7.770 -9.783 6.015 1.00 97.44 118 GLU A N 1
ATOM 923 C CA . GLU A 1 118 ? -8.244 -10.241 7.326 1.00 97.44 118 GLU A CA 1
ATOM 924 C C . GLU A 1 118 ? -7.101 -10.365 8.332 1.00 97.44 118 GLU A C 1
ATOM 926 O O . GLU A 1 118 ? -7.166 -9.737 9.381 1.00 97.44 118 GLU A O 1
ATOM 931 N N . TYR A 1 119 ? -6.008 -11.031 7.954 1.00 96.81 119 TYR A N 1
ATOM 932 C CA . TYR A 1 119 ? -4.811 -11.133 8.787 1.00 96.81 119 TYR A CA 1
ATOM 933 C C . TYR A 1 119 ? -4.294 -9.758 9.235 1.00 96.81 119 TYR A C 1
ATOM 935 O O . TYR A 1 119 ? -3.975 -9.561 10.404 1.00 96.81 119 TYR A O 1
ATOM 943 N N . PHE A 1 120 ? -4.229 -8.777 8.328 1.00 97.56 120 PHE A N 1
ATOM 944 C CA . PHE A 1 120 ? -3.762 -7.437 8.695 1.00 97.56 120 PHE A CA 1
ATOM 945 C C . PHE A 1 120 ? -4.733 -6.681 9.602 1.00 97.56 120 PHE A C 1
ATOM 947 O O . PHE A 1 120 ? -4.279 -5.904 10.440 1.00 97.56 120 PHE A O 1
ATOM 954 N N . VAL A 1 121 ? -6.042 -6.900 9.457 1.00 97.31 121 VAL A N 1
ATOM 955 C CA . VAL A 1 121 ? -7.034 -6.361 10.397 1.00 97.31 121 VAL A CA 1
ATOM 956 C C . VAL A 1 121 ? -6.846 -6.995 11.774 1.00 97.31 121 VAL A C 1
ATOM 958 O O . VAL A 1 121 ? -6.760 -6.265 12.755 1.00 97.31 121 VAL A O 1
ATOM 961 N N . ASP A 1 122 ? -6.678 -8.315 11.850 1.00 96.12 122 ASP A N 1
ATOM 962 C CA . ASP A 1 122 ? -6.477 -9.019 13.120 1.00 96.12 122 ASP A CA 1
ATOM 963 C C . ASP A 1 122 ? -5.197 -8.552 13.830 1.00 96.12 122 ASP A C 1
ATOM 965 O O . ASP A 1 122 ? -5.212 -8.273 15.029 1.00 96.12 122 ASP A O 1
ATOM 969 N N . VAL A 1 123 ? -4.096 -8.368 13.089 1.00 95.94 123 VAL A N 1
ATOM 970 C CA . VAL A 1 123 ? -2.850 -7.806 13.639 1.00 95.94 123 VAL A CA 1
ATOM 971 C C . VAL A 1 123 ? -3.050 -6.369 14.126 1.00 95.94 123 VAL A C 1
ATOM 973 O O . VAL A 1 123 ? -2.521 -6.003 15.179 1.00 95.94 123 VAL A O 1
ATOM 976 N N . PHE A 1 124 ? -3.797 -5.548 13.383 1.00 96.56 124 PHE A N 1
ATOM 977 C CA . PHE A 1 124 ? -4.065 -4.163 13.765 1.00 96.56 124 PHE A CA 1
ATOM 978 C C . PHE A 1 124 ? -4.890 -4.072 15.058 1.00 96.56 124 PHE A C 1
ATOM 980 O O . PHE A 1 124 ? -4.548 -3.273 15.934 1.00 96.56 124 PHE A O 1
ATOM 987 N N . GLU A 1 125 ? -5.918 -4.916 15.180 1.00 94.81 125 GLU A N 1
ATOM 988 C CA . GLU A 1 125 ? -6.838 -5.005 16.325 1.00 94.81 125 GLU A CA 1
ATOM 989 C C . GLU A 1 125 ? -6.247 -5.779 17.521 1.00 94.81 125 GLU A C 1
ATOM 991 O O . GLU A 1 125 ? -6.794 -5.740 18.623 1.00 94.81 125 GLU A O 1
ATOM 996 N N . GLY A 1 126 ? -5.111 -6.462 17.340 1.00 91.75 126 GLY A N 1
ATOM 997 C CA . GLY A 1 126 ? -4.452 -7.236 18.395 1.00 91.75 126 GLY A CA 1
ATOM 998 C C . GLY A 1 126 ? -5.131 -8.575 18.694 1.00 91.75 126 GLY A C 1
ATOM 999 O O . GLY A 1 126 ? -5.131 -9.021 19.839 1.00 91.75 126 GLY A O 1
ATOM 1000 N N . LEU A 1 127 ? -5.723 -9.198 17.676 1.00 87.56 127 LEU A N 1
ATOM 1001 C CA . LEU A 1 127 ? -6.415 -10.488 17.759 1.00 87.56 127 LEU A CA 1
ATOM 1002 C C . LEU A 1 127 ? -5.498 -11.695 17.461 1.00 87.56 127 LEU A C 1
ATOM 1004 O O . LEU A 1 127 ? -5.968 -12.832 17.504 1.00 87.56 127 LEU A O 1
ATOM 1008 N N . CYS A 1 128 ? -4.212 -11.444 17.184 1.00 69.69 128 CYS A N 1
ATOM 1009 C CA . CYS A 1 128 ? -3.177 -12.433 16.850 1.00 69.69 128 CYS A CA 1
ATOM 1010 C C . CYS A 1 128 ? -2.208 -12.710 18.006 1.00 69.69 128 CYS A C 1
ATOM 1012 O O . CYS A 1 128 ? -1.803 -11.737 18.684 1.00 69.69 128 CYS A O 1
#

Radius of gyration: 14.49 Å; chains: 1; bounding box: 38×29×40 Å

Secondary structure (DSSP, 8-state):
--SPPPPSSSSEEEEEE-SSSSEEEEEEEEEETTEEEEEEEEEEEEEEETTEEEEEEEEEEEETTSTTS--HHHH--EEEEEETTEEEEEEEPP-SSPPS-HHHHHHHHHHHHHHTHHHHHHHHHT--

Sequence (128 aa):
MSAPSLPTGYDVSKHVPAGRRDCLLTVGVDQHQQHIPRFLVQLHYRVATDPIEWTAIARMDHNETSTLGHDVYHEGLHVDVARHSQPTVHLQLAHAPLPISRGAVIRSCANYLKREAEYFVDVFEGLC

Foldseek 3Di:
DCDDDWDPPAPDKDKDDLVDPQKIKIKGFHDDPQDTQKMKIFIWGFPDVVVTDIDGFKIWMGHPPDPPGDHCQVVNTWMFGAAQPDHTDIGHDDDDRDDPRVVVVRVVVSVVCSVCVVVSVCRNDVVD

pLDDT: mean 95.0, std 4.83, range [61.72, 98.75]

Organism: NCBI:txid1227486

InterPro domains:
  IPR056135 Domain of unknown function DUF7718 [PF24839] (24-125)